Protein AF-A0A7J6TLD2-F1 (afdb_monomer_lite)

Organism: Perkinsus olseni (NCBI:txid32597)

Foldseek 3Di:
DCVVPPVVVLLVCLLCVLVVLVPDDLVCSVVCVVVLLCQCVDPDLSSVLSSLLCVLSSCLSPLDDVVLVVCQVSLVCQLVDPDLSSLLSNLLSLQSSCVRNDDPSCVVRPPVSNVSQCVDPDPSSNVSNVD

Sequence (131 aa):
GEDQHSWRVRYMVADKIEDILEAVPEKVRMQIFPLFMRLLSDPEPEVRCVSCDRLSLVVKYKADQEMMEDLTAPFAKLLHDPSDAVRSSFGASLMKVAAVVGQDLTVEYLTKHILAVMRDQSTNVRLAVVE

Secondary structure (DSSP, 8-state):
-GGGTTHHHHHHHHHTHHHHHHHS-HHHHGGGHHHHHHHHT-SSHHHHHHHHHHHHHHHTTS-SHHHHHHHHHHHHHHHT-S-HHHHHHHHHHHHHHHHHHHHHHIIIIIHHHHHHHTT-SSHHHHHTTT-

Structure (mmCIF, N/CA/C/O backbone):
data_AF-A0A7J6TLD2-F1
#
_entry.id   AF-A0A7J6TLD2-F1
#
loop_
_atom_site.group_PDB
_atom_site.id
_atom_site.type_symbol
_atom_site.label_atom_id
_atom_site.label_alt_id
_atom_site.label_comp_id
_atom_site.label_asym_id
_atom_site.label_entity_id
_atom_site.label_seq_id
_atom_site.pdbx_PDB_ins_code
_atom_site.Cartn_x
_atom_site.Cartn_y
_atom_site.Cartn_z
_atom_site.occupancy
_atom_site.B_iso_or_equiv
_atom_site.auth_seq_id
_atom_site.auth_comp_id
_atom_site.auth_asym_id
_atom_site.auth_atom_id
_atom_site.pdbx_PDB_model_num
ATOM 1 N N . GLY A 1 1 ? 14.511 -24.068 -6.846 1.00 41.59 1 GLY A N 1
ATOM 2 C CA . GLY A 1 1 ? 13.822 -24.627 -5.667 1.00 41.59 1 GLY A CA 1
ATOM 3 C C . GLY A 1 1 ? 12.342 -24.407 -5.860 1.00 41.59 1 GLY A C 1
ATOM 4 O O . GLY A 1 1 ? 11.992 -23.393 -6.448 1.00 41.59 1 GLY A O 1
ATOM 5 N N . GLU A 1 2 ? 11.507 -25.355 -5.452 1.00 49.69 2 GLU A N 1
ATOM 6 C CA . GLU A 1 2 ? 10.082 -25.505 -5.814 1.00 49.69 2 GLU A CA 1
ATOM 7 C C . GLU A 1 2 ? 9.179 -24.268 -5.569 1.00 49.69 2 GLU A C 1
ATOM 9 O O . GLU A 1 2 ? 8.088 -24.185 -6.128 1.00 49.69 2 GLU A O 1
ATOM 14 N N . ASP A 1 3 ? 9.656 -23.247 -4.848 1.00 53.97 3 ASP A N 1
ATOM 15 C CA . ASP A 1 3 ? 8.958 -21.981 -4.568 1.00 53.97 3 ASP A CA 1
ATOM 16 C C . ASP A 1 3 ? 8.658 -21.090 -5.791 1.00 53.97 3 ASP A C 1
ATOM 18 O O . ASP A 1 3 ? 7.769 -20.232 -5.718 1.00 53.97 3 ASP A O 1
ATOM 22 N N . GLN A 1 4 ? 9.341 -21.294 -6.926 1.00 53.22 4 GLN A N 1
ATOM 23 C CA . GLN A 1 4 ? 9.019 -20.609 -8.191 1.00 53.22 4 GLN A CA 1
ATOM 24 C C . GLN A 1 4 ? 7.736 -21.148 -8.855 1.00 53.22 4 GLN A C 1
ATOM 26 O O . GLN A 1 4 ? 7.146 -20.469 -9.693 1.00 53.22 4 GLN A O 1
ATOM 31 N N . HIS A 1 5 ? 7.265 -22.350 -8.497 1.00 59.31 5 HIS A N 1
ATOM 32 C CA . HIS A 1 5 ? 6.173 -23.017 -9.220 1.00 59.31 5 HIS A CA 1
ATOM 33 C C . HIS A 1 5 ? 4.762 -22.692 -8.731 1.00 59.31 5 HIS A C 1
ATOM 35 O O . HIS A 1 5 ? 3.800 -23.036 -9.414 1.00 59.31 5 HIS A O 1
ATOM 41 N N . SER A 1 6 ? 4.604 -21.976 -7.616 1.00 81.19 6 SER A N 1
ATOM 42 C CA . SER A 1 6 ? 3.268 -21.656 -7.106 1.00 81.19 6 SER A CA 1
ATOM 43 C C . SER A 1 6 ? 3.103 -20.213 -6.631 1.00 81.19 6 SER A C 1
ATOM 45 O O . SER A 1 6 ? 2.320 -19.941 -5.717 1.00 81.19 6 SER A O 1
ATOM 47 N N . TRP A 1 7 ? 3.780 -19.262 -7.287 1.00 93.69 7 TRP A N 1
ATOM 48 C CA . TRP A 1 7 ? 3.508 -17.831 -7.085 1.00 93.69 7 TRP A CA 1
ATOM 49 C C . TRP A 1 7 ? 2.029 -17.508 -7.319 1.00 93.69 7 TRP A C 1
ATOM 51 O O . TRP A 1 7 ? 1.472 -16.672 -6.624 1.00 93.69 7 TRP A O 1
ATOM 61 N N . ARG A 1 8 ? 1.354 -18.254 -8.205 1.00 94.25 8 ARG A N 1
ATOM 62 C CA . ARG A 1 8 ? -0.093 -18.147 -8.431 1.00 94.25 8 ARG A CA 1
ATOM 63 C C . ARG A 1 8 ? -0.922 -18.473 -7.195 1.00 94.25 8 ARG A C 1
ATOM 65 O O . ARG A 1 8 ? -1.920 -17.812 -6.965 1.00 94.25 8 ARG A O 1
ATOM 72 N N . VAL A 1 9 ? -0.525 -19.445 -6.371 1.00 94.56 9 VAL A N 1
ATOM 73 C CA . VAL A 1 9 ? -1.240 -19.700 -5.107 1.00 94.56 9 VAL A CA 1
ATOM 74 C C . VAL A 1 9 ? -1.038 -18.536 -4.145 1.00 94.56 9 VAL A C 1
ATOM 76 O O . VAL A 1 9 ? -2.002 -18.091 -3.536 1.00 94.56 9 VAL A O 1
ATOM 79 N N . ARG A 1 10 ? 0.180 -17.991 -4.048 1.00 96.06 10 ARG A N 1
ATOM 80 C CA . ARG A 1 10 ? 0.449 -16.818 -3.198 1.00 96.06 10 ARG A CA 1
ATOM 81 C C . ARG A 1 10 ? -0.289 -15.574 -3.694 1.00 96.06 10 ARG A C 1
ATOM 83 O O . ARG A 1 10 ? -0.869 -14.858 -2.888 1.00 96.06 10 ARG A O 1
ATOM 90 N N . TYR A 1 11 ? -0.352 -15.388 -5.010 1.00 97.12 11 TYR A N 1
ATOM 91 C CA . TYR A 1 11 ? -1.181 -14.384 -5.665 1.00 97.12 11 TYR A CA 1
ATOM 92 C C . TYR A 1 11 ? -2.649 -14.555 -5.276 1.00 97.12 11 TYR A C 1
ATOM 94 O O . TYR A 1 11 ? -3.262 -13.601 -4.820 1.00 97.12 11 TYR A O 1
ATOM 102 N N . MET A 1 12 ? -3.201 -15.769 -5.386 1.00 97.31 12 MET A N 1
ATOM 103 C CA . MET A 1 12 ? -4.593 -16.032 -5.011 1.00 97.31 12 MET A CA 1
ATOM 104 C C . MET A 1 12 ? -4.850 -15.766 -3.525 1.00 97.31 12 MET A C 1
ATOM 106 O O . MET A 1 12 ? -5.899 -15.235 -3.184 1.00 97.31 12 MET A O 1
ATOM 110 N N . VAL A 1 13 ? -3.903 -16.098 -2.640 1.00 96.00 13 VAL A N 1
ATOM 111 C CA . VAL A 1 13 ? -4.004 -15.771 -1.208 1.00 96.00 13 VAL A CA 1
ATOM 112 C C . VAL A 1 13 ? -4.034 -14.258 -0.993 1.00 96.00 13 VAL A C 1
ATOM 114 O O . VAL A 1 13 ? -4.866 -13.779 -0.228 1.00 96.00 13 VAL A O 1
ATOM 117 N N . ALA A 1 14 ? -3.163 -13.506 -1.670 1.00 97.38 14 ALA A N 1
ATOM 118 C CA . ALA A 1 14 ? -3.146 -12.049 -1.593 1.00 97.38 14 ALA A CA 1
ATOM 119 C C . ALA A 1 14 ? -4.444 -11.437 -2.146 1.00 97.38 14 ALA A C 1
ATOM 121 O O . ALA A 1 14 ? -5.059 -10.609 -1.481 1.00 97.38 14 ALA A O 1
ATOM 122 N N . ASP A 1 15 ? -4.904 -11.887 -3.316 1.00 97.50 15 ASP A N 1
ATOM 123 C CA . ASP A 1 15 ? -6.139 -11.414 -3.950 1.00 97.50 15 ASP A CA 1
ATOM 124 C C . ASP A 1 15 ? -7.372 -11.648 -3.066 1.00 97.50 15 ASP A C 1
ATOM 126 O O . ASP A 1 15 ? -8.251 -10.789 -2.982 1.00 97.50 15 ASP A O 1
ATOM 130 N N . LYS A 1 16 ? -7.394 -12.784 -2.359 1.00 97.12 16 LYS A N 1
ATOM 131 C CA . LYS A 1 16 ? -8.479 -13.228 -1.474 1.00 97.12 16 LYS A CA 1
ATOM 132 C C . LYS A 1 16 ? -8.292 -12.855 -0.008 1.00 97.12 16 LYS A C 1
ATOM 134 O O . LYS A 1 16 ? -9.006 -13.374 0.846 1.00 97.12 16 LYS A O 1
ATOM 139 N N . ILE A 1 17 ? -7.355 -11.963 0.312 1.00 95.94 17 ILE A N 1
ATOM 140 C CA . ILE A 1 17 ? -7.014 -11.667 1.707 1.00 95.94 17 ILE A CA 1
ATOM 141 C C . ILE A 1 17 ? -8.194 -11.107 2.509 1.00 95.94 17 ILE A C 1
ATOM 143 O O . ILE A 1 17 ? -8.321 -11.417 3.690 1.00 95.94 17 ILE A O 1
ATOM 147 N N . GLU A 1 18 ? -9.077 -10.330 1.876 1.00 94.50 18 GLU A N 1
ATOM 148 C CA . GLU A 1 18 ? -10.285 -9.810 2.524 1.00 94.50 18 GLU A CA 1
ATOM 149 C C . GLU A 1 18 ? -11.261 -10.939 2.869 1.00 94.50 18 GLU A C 1
ATOM 151 O O . GLU A 1 18 ? -11.613 -11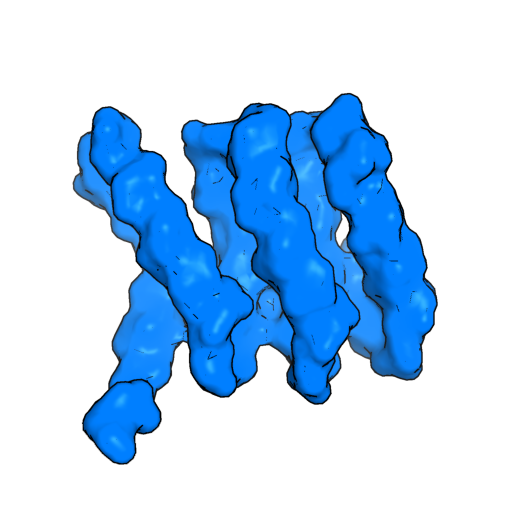.081 4.038 1.00 94.50 18 GLU A O 1
ATOM 156 N N . ASP A 1 19 ? -11.580 -11.812 1.907 1.00 95.94 19 ASP A N 1
ATOM 157 C CA . ASP A 1 19 ? -12.418 -13.001 2.128 1.00 95.94 19 ASP A CA 1
ATOM 158 C C . ASP A 1 19 ? -11.857 -13.868 3.278 1.00 95.94 19 ASP A C 1
ATOM 160 O O . ASP A 1 19 ? -12.596 -14.366 4.130 1.00 95.94 19 ASP A O 1
ATOM 164 N N . ILE A 1 20 ? -10.528 -14.026 3.344 1.00 94.56 20 ILE A N 1
ATOM 165 C CA . ILE A 1 20 ? -9.850 -14.774 4.413 1.00 94.56 20 ILE A CA 1
ATOM 166 C C . ILE A 1 20 ? -10.007 -14.062 5.765 1.00 94.56 20 ILE A C 1
ATOM 168 O O . ILE A 1 20 ? -10.326 -14.710 6.763 1.00 94.56 20 ILE A O 1
ATOM 172 N N . LEU A 1 21 ? -9.788 -12.745 5.823 1.00 93.94 21 LEU A N 1
ATOM 173 C CA . LEU A 1 21 ? -9.934 -11.953 7.050 1.00 93.94 21 LEU A CA 1
ATOM 174 C C . LEU A 1 21 ? -11.377 -11.975 7.570 1.00 93.94 21 LEU A C 1
ATOM 176 O O . LEU A 1 21 ? -11.593 -12.030 8.783 1.00 93.94 21 LEU A O 1
ATOM 180 N N . GLU A 1 22 ? -12.362 -11.974 6.677 1.00 93.44 22 GLU A N 1
ATOM 181 C CA . GLU A 1 22 ? -13.778 -12.085 7.025 1.00 93.44 22 GLU A CA 1
ATOM 182 C C . GLU A 1 22 ? -14.152 -13.479 7.535 1.00 93.44 22 GLU A C 1
ATOM 184 O O . GLU A 1 22 ? -14.924 -13.590 8.490 1.00 93.44 22 GLU A O 1
ATOM 189 N N . ALA A 1 23 ? -13.562 -14.531 6.963 1.00 95.06 23 ALA A N 1
ATOM 190 C CA . ALA A 1 23 ? -13.833 -15.914 7.342 1.00 95.06 23 ALA A CA 1
ATOM 191 C C . ALA A 1 23 ? -13.232 -16.322 8.700 1.00 95.06 23 ALA A C 1
ATOM 193 O O . ALA A 1 23 ? -13.704 -17.283 9.316 1.00 95.06 23 ALA A O 1
ATOM 194 N N . VAL A 1 24 ? -12.193 -15.630 9.184 1.00 93.00 24 VAL A N 1
ATOM 195 C CA . VAL A 1 24 ? -11.557 -15.954 10.470 1.00 93.00 24 VAL A CA 1
ATOM 196 C C . VAL A 1 24 ? -12.142 -15.146 11.641 1.00 93.00 24 VAL A C 1
ATOM 198 O O . VAL A 1 24 ? -12.533 -13.987 11.472 1.00 93.00 24 VAL A O 1
ATOM 201 N N . PRO A 1 25 ? -12.163 -15.709 12.869 1.00 93.88 25 PRO A N 1
ATOM 202 C CA . PRO A 1 25 ? -12.575 -14.966 14.056 1.00 93.88 25 PRO A CA 1
ATOM 203 C C . PRO A 1 25 ? -11.742 -13.697 14.265 1.00 93.88 25 PRO A C 1
ATOM 205 O O . PRO A 1 25 ? -10.523 -13.712 14.111 1.00 93.88 25 PRO A O 1
ATOM 208 N N . GLU A 1 26 ? -12.379 -12.620 14.721 1.00 89.94 26 GLU A N 1
ATOM 209 C CA . GLU A 1 26 ? -11.732 -11.318 14.940 1.00 89.94 26 GLU A CA 1
ATOM 210 C C . GLU A 1 26 ? -10.443 -11.420 15.773 1.00 89.94 26 GLU A C 1
ATOM 212 O O . GLU A 1 26 ? -9.402 -10.897 15.381 1.00 89.94 26 GLU A O 1
ATOM 217 N N . LYS A 1 27 ? -10.476 -12.222 16.846 1.00 89.62 27 LYS A N 1
ATOM 218 C CA . LYS A 1 27 ? -9.337 -12.473 17.746 1.00 89.62 27 LYS A CA 1
ATOM 219 C C . LYS A 1 27 ? -8.092 -13.084 17.082 1.00 89.62 27 LYS A C 1
ATOM 221 O O . LYS A 1 27 ? -7.037 -13.105 17.708 1.00 89.62 27 LYS A O 1
ATOM 226 N N . VAL A 1 28 ? -8.203 -13.628 15.866 1.00 90.50 28 VAL A N 1
ATOM 227 C CA . VAL A 1 28 ? -7.068 -14.205 15.123 1.00 90.50 28 VAL A CA 1
ATOM 228 C C . VAL A 1 28 ? -6.713 -13.437 13.850 1.00 90.50 28 VAL A C 1
ATOM 230 O O . VAL A 1 28 ? -5.682 -13.741 13.258 1.00 90.50 28 VAL A O 1
ATOM 233 N N . ARG A 1 29 ? -7.489 -12.424 13.434 1.00 90.69 29 ARG A N 1
ATOM 234 C CA . ARG A 1 29 ? -7.224 -11.664 12.193 1.00 90.69 29 ARG A CA 1
ATOM 235 C C . ARG A 1 29 ? -5.812 -11.089 12.152 1.00 90.69 29 ARG A C 1
ATOM 237 O O . ARG A 1 29 ? -5.119 -11.233 11.152 1.00 90.69 29 ARG A O 1
ATOM 244 N N . MET A 1 30 ? -5.338 -10.539 13.269 1.00 89.00 30 MET A N 1
ATOM 245 C CA . MET A 1 30 ? -3.988 -9.968 13.344 1.00 89.00 30 MET A CA 1
ATOM 246 C C . MET A 1 30 ? -2.863 -11.005 13.242 1.00 89.00 30 MET A C 1
ATOM 248 O O . MET A 1 30 ? -1.737 -10.643 12.920 1.00 89.00 30 MET A O 1
ATOM 252 N N . GLN A 1 31 ? -3.146 -12.300 13.414 1.00 90.94 31 GLN A N 1
ATOM 253 C CA . GLN A 1 31 ? -2.157 -13.358 13.164 1.00 90.94 31 GLN A CA 1
ATOM 254 C C . GLN A 1 31 ? -1.862 -13.539 11.665 1.00 90.94 31 GLN A C 1
ATOM 256 O O . GLN A 1 31 ? -0.859 -14.150 11.306 1.00 90.94 31 GLN A O 1
ATOM 261 N N . ILE A 1 32 ? -2.709 -12.992 10.785 1.00 90.19 32 ILE A N 1
ATOM 262 C CA . ILE A 1 32 ? -2.510 -12.994 9.329 1.00 90.19 32 ILE A CA 1
ATOM 263 C C . ILE A 1 32 ? -1.513 -11.905 8.910 1.00 90.19 32 ILE A C 1
ATOM 265 O O . ILE A 1 32 ? -0.859 -12.033 7.875 1.00 90.19 32 ILE A O 1
ATOM 269 N N . PHE A 1 33 ? -1.325 -10.865 9.725 1.00 91.38 33 PHE A N 1
ATOM 270 C CA . PHE A 1 33 ? -0.484 -9.723 9.376 1.00 91.38 33 PHE A CA 1
ATOM 271 C C . PHE A 1 33 ? 0.971 -10.100 9.023 1.00 91.38 33 PHE A C 1
ATOM 273 O O . PHE A 1 33 ? 1.430 -9.699 7.951 1.00 91.38 33 PHE A O 1
ATOM 280 N N . PRO A 1 34 ? 1.682 -10.959 9.786 1.00 92.81 34 PRO A N 1
ATOM 281 C CA . PRO A 1 34 ? 3.025 -11.404 9.404 1.00 92.81 34 PRO A CA 1
ATOM 282 C C . PRO A 1 34 ?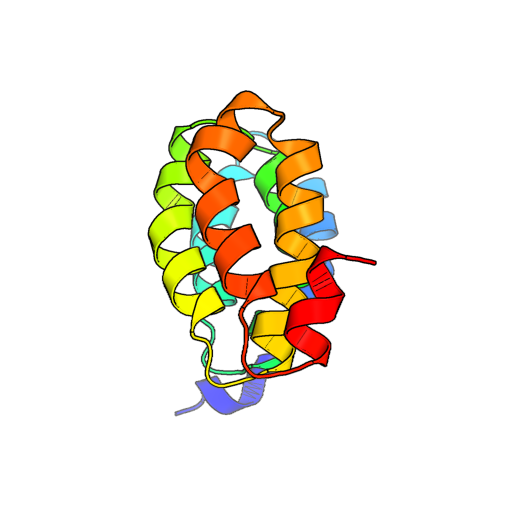 3.067 -12.161 8.068 1.00 92.81 34 PRO A C 1
ATOM 284 O O . PRO A 1 34 ? 4.053 -12.075 7.336 1.00 92.81 34 PRO A O 1
ATOM 287 N N . LEU A 1 35 ? 2.006 -12.901 7.723 1.00 93.12 35 LEU A N 1
ATOM 288 C CA . LEU A 1 35 ? 1.903 -13.573 6.424 1.00 93.12 35 LEU A CA 1
ATOM 289 C C . LEU A 1 35 ? 1.712 -12.552 5.303 1.00 93.12 35 LEU A C 1
ATOM 291 O O . LEU A 1 35 ? 2.372 -12.650 4.273 1.00 93.12 35 LEU A O 1
ATOM 295 N N . PHE A 1 36 ? 0.873 -11.542 5.525 1.00 95.38 36 PHE A N 1
ATOM 296 C CA . PHE A 1 36 ? 0.670 -10.465 4.564 1.00 95.38 36 PHE A CA 1
ATOM 297 C C . PHE A 1 36 ? 1.948 -9.638 4.331 1.00 95.38 36 PHE A C 1
ATOM 299 O O . PHE A 1 36 ? 2.286 -9.343 3.187 1.00 95.38 36 PHE A O 1
ATOM 306 N N . MET A 1 37 ? 2.742 -9.369 5.375 1.00 95.12 37 MET A N 1
ATOM 307 C CA . MET A 1 37 ? 4.059 -8.724 5.231 1.00 95.12 37 MET A CA 1
ATOM 308 C C . MET A 1 37 ? 5.019 -9.515 4.340 1.00 95.12 37 MET A C 1
ATOM 310 O O . MET A 1 37 ? 5.790 -8.927 3.578 1.00 95.12 37 MET A O 1
ATOM 314 N N . ARG A 1 38 ? 4.952 -10.851 4.379 1.00 95.75 38 ARG A N 1
ATOM 315 C CA . ARG A 1 38 ? 5.739 -11.699 3.474 1.00 95.75 38 ARG A CA 1
ATOM 316 C C . ARG A 1 38 ? 5.287 -11.563 2.020 1.00 95.75 38 ARG A C 1
ATOM 318 O O . ARG A 1 38 ? 6.143 -11.606 1.147 1.00 95.75 38 ARG A O 1
ATOM 325 N N . LEU A 1 39 ? 3.993 -11.360 1.766 1.00 97.44 39 LEU A N 1
ATOM 326 C CA . LEU A 1 39 ? 3.452 -11.163 0.415 1.00 97.44 39 LEU A CA 1
ATOM 327 C C . LEU A 1 39 ? 3.852 -9.797 -0.176 1.00 97.44 39 LEU A C 1
ATOM 329 O O . LEU A 1 39 ? 4.191 -9.714 -1.353 1.00 97.44 39 LEU A O 1
ATOM 333 N N . LEU A 1 40 ? 3.936 -8.740 0.645 1.00 97.62 40 LEU A N 1
ATOM 334 C CA . LEU A 1 40 ? 4.485 -7.439 0.214 1.00 97.62 40 LEU A CA 1
ATOM 335 C C . LEU A 1 40 ? 5.969 -7.508 -0.180 1.00 97.62 40 LEU A C 1
ATOM 337 O O . LEU A 1 40 ? 6.453 -6.655 -0.916 1.00 97.62 40 LEU A O 1
ATOM 341 N N . SER A 1 41 ? 6.698 -8.511 0.313 1.00 96.50 41 SER A N 1
ATOM 342 C CA . SER A 1 41 ? 8.110 -8.756 -0.009 1.00 96.50 41 SER A CA 1
ATOM 343 C C . SER A 1 41 ? 8.308 -10.005 -0.877 1.00 96.50 41 SER A C 1
ATOM 345 O O . SER A 1 41 ? 9.406 -10.565 -0.894 1.00 96.50 41 SER A O 1
ATOM 347 N N . ASP A 1 42 ? 7.259 -10.477 -1.560 1.00 97.69 42 ASP A N 1
ATOM 348 C CA . ASP A 1 42 ? 7.332 -11.683 -2.387 1.00 97.69 42 ASP A CA 1
ATOM 349 C C . ASP A 1 42 ? 8.352 -11.505 -3.523 1.00 97.69 42 ASP A C 1
ATOM 351 O O . ASP A 1 42 ? 8.442 -10.409 -4.081 1.00 97.69 42 ASP A O 1
ATOM 355 N N . PRO A 1 43 ? 9.118 -12.541 -3.912 1.00 95.75 43 PRO A N 1
ATOM 356 C CA . PRO A 1 43 ? 10.017 -12.442 -5.061 1.00 95.75 43 PRO A CA 1
ATOM 357 C C . PRO A 1 43 ? 9.291 -12.102 -6.374 1.00 95.75 43 PRO A C 1
ATOM 359 O O . PRO A 1 43 ? 9.882 -11.438 -7.226 1.00 95.75 43 PRO A O 1
ATOM 362 N N . GLU A 1 44 ? 8.022 -12.493 -6.530 1.00 97.50 44 GLU A N 1
ATOM 363 C CA . GLU A 1 44 ? 7.259 -12.269 -7.760 1.00 97.50 44 GLU A CA 1
ATOM 364 C C . GLU A 1 44 ? 6.579 -10.883 -7.762 1.00 97.50 44 GLU A C 1
ATOM 366 O O . GLU A 1 44 ? 5.788 -10.591 -6.855 1.00 97.50 44 GLU A O 1
ATOM 371 N N . PRO A 1 45 ? 6.843 -10.010 -8.755 1.00 98.06 45 PRO A N 1
ATOM 372 C CA . PRO A 1 45 ? 6.276 -8.663 -8.784 1.00 98.06 45 PRO A CA 1
ATOM 373 C C . PRO A 1 45 ? 4.745 -8.663 -8.852 1.00 98.06 45 PRO A C 1
ATOM 375 O O . PRO A 1 45 ? 4.119 -7.823 -8.217 1.00 98.06 45 PRO A O 1
ATOM 378 N N . GLU A 1 46 ? 4.121 -9.627 -9.526 1.00 97.94 46 GLU A N 1
AT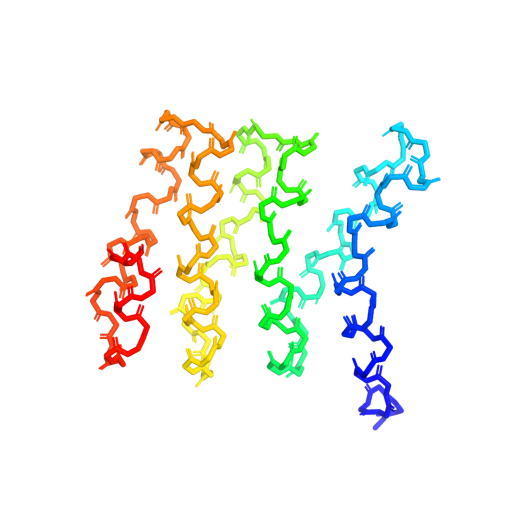OM 379 C CA . GLU A 1 46 ? 2.664 -9.762 -9.607 1.00 97.94 46 GLU A CA 1
ATOM 380 C C . GLU A 1 46 ? 2.035 -10.008 -8.233 1.00 97.94 46 GLU A C 1
ATOM 382 O O . GLU A 1 46 ? 0.970 -9.463 -7.942 1.00 97.94 46 GLU A O 1
ATOM 387 N N . VAL A 1 47 ? 2.69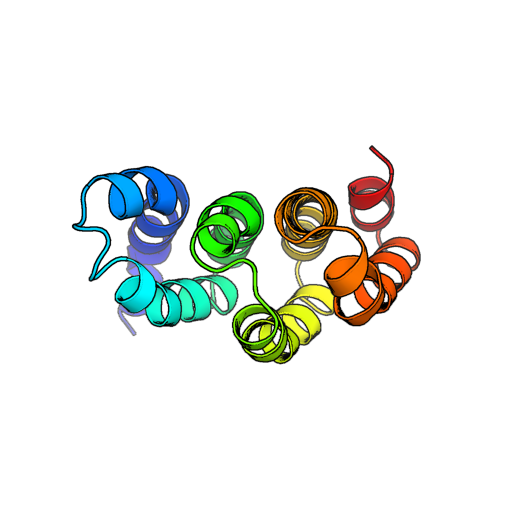7 -10.794 -7.373 1.00 98.44 47 VAL A N 1
ATOM 388 C CA . VAL A 1 47 ? 2.244 -11.027 -5.993 1.00 98.44 47 VAL A CA 1
ATOM 389 C C . VAL A 1 47 ? 2.371 -9.742 -5.178 1.00 98.44 47 VAL A C 1
ATOM 391 O O . VAL A 1 47 ? 1.457 -9.407 -4.421 1.00 98.44 47 VAL A O 1
ATOM 394 N N . ARG A 1 48 ? 3.455 -8.979 -5.364 1.00 98.56 48 ARG A N 1
ATOM 395 C CA . ARG A 1 48 ? 3.624 -7.680 -4.698 1.00 98.56 48 ARG A CA 1
ATOM 396 C C . ARG A 1 48 ? 2.585 -6.659 -5.160 1.00 98.56 48 ARG A C 1
ATOM 398 O O . ARG A 1 48 ? 2.005 -6.004 -4.303 1.00 98.56 48 ARG A O 1
ATOM 405 N N . CYS A 1 49 ? 2.282 -6.569 -6.459 1.00 98.56 49 CYS A N 1
ATOM 406 C CA . CYS A 1 49 ? 1.240 -5.679 -6.989 1.00 98.56 49 CYS A CA 1
ATOM 407 C C . CYS A 1 49 ? -0.116 -5.940 -6.326 1.00 98.56 49 CYS A C 1
ATOM 409 O O . CYS A 1 49 ? -0.679 -5.037 -5.711 1.00 98.56 49 CYS A O 1
ATOM 411 N N . VAL A 1 50 ? -0.606 -7.187 -6.369 1.00 98.44 50 VAL A N 1
ATOM 412 C CA . VAL A 1 50 ? -1.910 -7.514 -5.768 1.00 98.44 50 VAL A CA 1
ATOM 413 C C . VAL A 1 50 ? -1.901 -7.320 -4.248 1.00 98.44 50 VAL A C 1
ATOM 415 O O . VAL A 1 50 ? -2.894 -6.886 -3.671 1.00 98.44 50 VAL A O 1
ATOM 418 N N . SER A 1 51 ? -0.768 -7.571 -3.586 1.00 98.38 51 SER A N 1
ATOM 419 C CA . SER A 1 51 ? -0.630 -7.318 -2.148 1.00 98.38 51 SER A CA 1
ATOM 420 C C . SER A 1 51 ? -0.702 -5.823 -1.838 1.00 98.38 51 SER A C 1
ATOM 422 O O . SER A 1 51 ? -1.432 -5.429 -0.931 1.00 98.38 51 SER A O 1
ATOM 424 N N . CYS A 1 52 ? -0.023 -4.976 -2.619 1.00 98.19 52 CYS A N 1
ATOM 425 C CA . CYS A 1 52 ? -0.167 -3.525 -2.534 1.00 98.19 52 CYS A CA 1
ATOM 426 C C . CYS A 1 52 ? -1.631 -3.122 -2.714 1.00 98.19 52 CYS A C 1
ATOM 428 O O . CYS A 1 52 ? -2.158 -2.411 -1.863 1.00 98.19 52 CYS A O 1
ATOM 430 N N . ASP A 1 53 ? -2.324 -3.620 -3.739 1.00 97.50 53 ASP A N 1
ATOM 431 C CA . ASP A 1 53 ? -3.724 -3.270 -4.030 1.00 97.50 53 ASP A CA 1
ATOM 432 C C . ASP A 1 53 ? -4.704 -3.610 -2.897 1.00 97.50 53 ASP A C 1
ATOM 434 O O . ASP A 1 53 ? -5.782 -3.015 -2.805 1.00 97.50 53 ASP A O 1
ATOM 438 N N . ARG A 1 54 ? -4.354 -4.574 -2.038 1.00 97.38 54 ARG A N 1
ATOM 439 C CA . ARG A 1 54 ? -5.162 -5.026 -0.892 1.00 97.38 54 ARG A CA 1
ATOM 440 C C . ARG A 1 54 ? -4.709 -4.432 0.446 1.00 97.38 54 ARG A C 1
ATOM 442 O O . ARG A 1 54 ? -5.354 -4.666 1.464 1.00 97.38 54 ARG A O 1
ATOM 449 N N . LEU A 1 55 ? -3.646 -3.629 0.461 1.00 96.62 55 LEU A N 1
ATOM 450 C CA . LEU A 1 55 ? -3.013 -3.091 1.670 1.00 96.62 55 LEU A CA 1
ATOM 451 C C . LEU A 1 55 ? -3.993 -2.370 2.607 1.00 96.62 55 LEU A C 1
ATOM 453 O O . LEU A 1 55 ? -4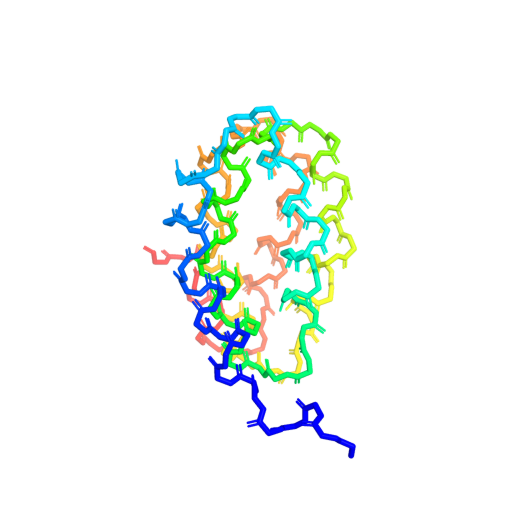.009 -2.649 3.805 1.00 96.62 55 LEU A O 1
ATOM 457 N N . SER A 1 56 ? -4.856 -1.496 2.080 1.00 96.44 56 SER A N 1
ATOM 458 C CA . SER A 1 56 ? -5.835 -0.763 2.899 1.00 96.44 56 SER A CA 1
ATOM 459 C C . SER A 1 56 ? -6.863 -1.682 3.568 1.00 96.44 56 SER A C 1
ATOM 461 O O . SER A 1 56 ? -7.344 -1.377 4.657 1.00 96.44 56 SER A O 1
ATOM 463 N N . LEU A 1 57 ? -7.176 -2.826 2.948 1.00 94.81 57 LEU A N 1
ATOM 464 C CA . LEU A 1 57 ? -8.105 -3.824 3.488 1.00 94.81 57 LEU A CA 1
ATOM 465 C C . LEU A 1 57 ? -7.505 -4.590 4.662 1.00 94.81 57 LEU A C 1
ATOM 467 O O . LEU A 1 57 ? -8.249 -5.093 5.491 1.00 94.81 57 LEU A O 1
ATOM 471 N N . VAL A 1 58 ? -6.179 -4.675 4.751 1.00 94.19 58 VAL A N 1
ATOM 472 C CA . VAL A 1 58 ? -5.497 -5.257 5.913 1.00 94.19 58 VAL A CA 1
ATOM 473 C C . VAL A 1 58 ? -5.328 -4.198 6.999 1.00 94.19 58 VAL A C 1
ATOM 475 O O . VAL A 1 58 ? -5.661 -4.447 8.156 1.00 94.19 58 VAL A O 1
ATOM 478 N N . VAL A 1 59 ? -4.894 -2.990 6.624 1.00 94.88 59 VAL A N 1
ATOM 479 C CA . VAL A 1 59 ? -4.657 -1.880 7.564 1.00 94.88 59 VAL A CA 1
ATOM 480 C C . VAL A 1 59 ? -5.924 -1.485 8.323 1.00 94.88 59 VAL A C 1
ATOM 482 O O . VAL A 1 59 ? -5.841 -1.185 9.510 1.00 94.88 59 VAL A O 1
ATOM 485 N N . LYS A 1 60 ? -7.113 -1.559 7.703 1.00 92.88 60 LYS A N 1
ATOM 486 C CA . LYS A 1 60 ? -8.385 -1.204 8.367 1.00 92.88 60 LYS A CA 1
ATOM 487 C C . LYS A 1 60 ? -8.684 -2.003 9.641 1.00 92.88 60 LYS A C 1
ATOM 489 O O . LYS A 1 60 ? -9.479 -1.545 10.452 1.00 92.88 60 LYS A O 1
ATOM 494 N N . TYR A 1 61 ? -8.075 -3.178 9.827 1.00 90.06 61 TYR A N 1
ATOM 495 C CA . TYR A 1 61 ? -8.273 -3.997 11.028 1.00 90.06 61 TYR A CA 1
ATOM 496 C C . TYR A 1 61 ? -7.402 -3.566 12.217 1.00 90.06 61 TYR A C 1
ATOM 498 O O . TYR A 1 61 ? -7.719 -3.930 13.348 1.00 90.06 61 TYR A O 1
ATOM 506 N N . LYS A 1 62 ? -6.334 -2.794 11.978 1.00 89.56 62 LYS A N 1
ATOM 507 C CA . LYS A 1 62 ? -5.471 -2.203 13.010 1.00 89.56 62 LYS A CA 1
ATOM 508 C C . LYS A 1 62 ? -4.901 -0.879 12.496 1.00 89.56 62 LYS A C 1
ATOM 510 O O . LYS A 1 62 ? -3.735 -0.783 12.142 1.00 89.56 62 LYS A O 1
ATOM 515 N N . ALA A 1 63 ? -5.754 0.135 12.387 1.00 92.75 63 ALA A N 1
ATOM 516 C CA . ALA A 1 63 ? -5.375 1.455 11.886 1.00 92.75 63 ALA A CA 1
ATOM 517 C C . ALA A 1 63 ? -4.789 2.327 13.013 1.00 92.75 63 ALA A C 1
ATOM 519 O O . ALA A 1 63 ? -5.381 3.330 13.403 1.00 92.75 63 ALA A O 1
ATOM 520 N N . ASP A 1 64 ? -3.656 1.903 13.575 1.00 95.19 64 ASP A N 1
ATOM 521 C CA . ASP A 1 64 ? -2.975 2.583 14.679 1.00 95.19 64 ASP A CA 1
ATOM 522 C C . ASP A 1 64 ? -1.490 2.850 14.388 1.00 95.19 64 ASP A C 1
ATOM 524 O O . ASP A 1 64 ? -0.954 2.498 13.336 1.00 95.19 64 ASP A O 1
ATOM 528 N N . GLN A 1 65 ? -0.832 3.524 15.330 1.00 96.75 65 GLN A N 1
ATOM 529 C CA . GLN A 1 65 ? 0.572 3.908 15.225 1.00 96.75 65 GLN A CA 1
ATOM 530 C C . GLN A 1 65 ? 1.507 2.694 15.097 1.00 96.75 65 GLN A C 1
ATOM 532 O O . GLN A 1 65 ? 2.411 2.703 14.265 1.00 96.75 65 GLN A O 1
ATOM 537 N N . GLU A 1 66 ? 1.268 1.637 15.876 1.00 95.31 66 GLU A N 1
ATOM 538 C CA . GLU A 1 66 ? 2.101 0.427 15.887 1.00 95.31 66 GLU A CA 1
ATOM 539 C C . GLU A 1 66 ? 2.092 -0.253 14.510 1.00 95.31 66 GLU A C 1
ATOM 541 O O . GLU A 1 66 ? 3.138 -0.602 13.967 1.00 95.31 66 GLU A O 1
ATOM 546 N N . MET A 1 67 ? 0.914 -0.353 13.887 1.00 94.25 67 MET A N 1
ATOM 547 C CA . MET A 1 67 ? 0.782 -0.852 12.519 1.00 94.25 67 MET A CA 1
ATOM 548 C C . MET A 1 67 ? 1.575 -0.004 11.511 1.00 94.25 67 MET A C 1
ATOM 550 O O . MET A 1 67 ? 2.208 -0.543 10.600 1.00 94.25 67 MET A O 1
ATOM 554 N N . MET A 1 68 ? 1.541 1.324 11.640 1.00 96.62 68 MET A N 1
ATOM 555 C CA . MET A 1 68 ? 2.267 2.221 10.736 1.00 96.62 68 MET A CA 1
ATOM 556 C C . MET A 1 68 ? 3.788 2.128 10.906 1.00 96.62 68 MET A C 1
ATOM 558 O O . MET A 1 68 ? 4.532 2.198 9.921 1.00 96.62 68 MET A O 1
ATOM 562 N N . GLU A 1 69 ? 4.257 1.915 12.133 1.00 96.12 69 GLU A N 1
ATOM 563 C CA . GLU A 1 69 ? 5.663 1.647 12.430 1.00 96.12 69 GLU A CA 1
ATOM 564 C C . GLU A 1 69 ? 6.124 0.336 11.782 1.00 96.12 69 GLU A C 1
ATOM 566 O O . GLU A 1 69 ? 7.118 0.337 11.047 1.00 96.12 69 GLU A O 1
ATOM 571 N N . ASP A 1 70 ? 5.352 -0.744 11.933 1.00 94.56 70 ASP A N 1
ATOM 572 C CA . ASP A 1 70 ? 5.636 -2.046 11.312 1.00 94.56 70 ASP A CA 1
ATOM 573 C C . ASP A 1 70 ? 5.707 -1.966 9.775 1.00 94.56 70 ASP A C 1
ATOM 575 O O . ASP A 1 70 ? 6.520 -2.639 9.131 1.00 94.56 70 ASP A O 1
ATOM 579 N N . LEU A 1 71 ? 4.884 -1.107 9.167 1.00 95.88 71 LEU A N 1
ATOM 580 C CA . LEU A 1 71 ? 4.826 -0.904 7.719 1.00 95.88 71 LEU A CA 1
ATOM 581 C C . LEU A 1 71 ? 5.933 -0.004 7.162 1.00 95.88 71 LEU A C 1
ATOM 583 O O . LEU A 1 71 ? 6.169 -0.019 5.951 1.00 95.88 71 LEU A O 1
ATOM 587 N N . THR A 1 72 ? 6.655 0.735 8.006 1.00 93.75 72 THR A N 1
ATOM 588 C CA . THR A 1 72 ? 7.654 1.716 7.552 1.00 93.75 72 THR A CA 1
ATOM 589 C C . THR A 1 72 ? 8.757 1.067 6.705 1.00 93.75 72 THR A C 1
ATOM 591 O O . THR A 1 72 ? 9.100 1.560 5.627 1.00 93.75 72 THR A O 1
ATOM 594 N N . ALA A 1 73 ? 9.296 -0.077 7.139 1.00 94.38 73 ALA A N 1
ATOM 595 C CA . ALA A 1 73 ? 10.347 -0.775 6.395 1.00 94.38 73 ALA A CA 1
ATOM 596 C C . ALA A 1 73 ? 9.840 -1.433 5.088 1.00 94.38 73 ALA A C 1
ATOM 598 O O . ALA A 1 73 ? 10.499 -1.266 4.055 1.00 94.38 73 ALA A O 1
ATOM 599 N N . PRO A 1 74 ? 8.694 -2.148 5.068 1.00 96.19 74 PRO A N 1
ATOM 600 C CA . PRO A 1 74 ? 8.055 -2.585 3.826 1.00 96.19 74 PRO A CA 1
ATOM 601 C C . PRO A 1 74 ? 7.793 -1.444 2.834 1.00 96.19 74 PRO A C 1
ATOM 603 O O . PRO A 1 74 ? 8.102 -1.583 1.653 1.00 96.19 74 PRO A O 1
ATOM 606 N N . PHE A 1 75 ? 7.292 -0.298 3.301 1.00 97.19 75 PHE A N 1
ATOM 607 C CA . PHE A 1 75 ? 6.974 0.851 2.447 1.00 97.19 75 PHE A CA 1
ATOM 608 C C . PHE A 1 75 ? 8.212 1.446 1.787 1.00 97.19 75 PHE A C 1
ATOM 610 O O . PHE A 1 75 ? 8.193 1.722 0.588 1.00 97.19 75 PHE A O 1
ATOM 617 N N . ALA A 1 76 ? 9.314 1.571 2.529 1.00 95.44 76 ALA A N 1
ATOM 618 C CA . ALA A 1 76 ? 10.583 2.015 1.964 1.00 95.44 76 ALA A CA 1
ATOM 619 C C . ALA A 1 76 ? 11.079 1.083 0.843 1.00 95.44 76 ALA A C 1
ATOM 621 O O . ALA A 1 76 ? 11.612 1.555 -0.159 1.00 95.44 76 ALA A O 1
ATOM 622 N N . LYS A 1 77 ? 10.876 -0.236 0.973 1.00 97.00 77 LYS A N 1
ATOM 623 C CA . LYS A 1 77 ? 11.227 -1.198 -0.086 1.00 97.00 77 LYS A CA 1
ATOM 624 C C . LYS A 1 77 ? 10.324 -1.057 -1.309 1.00 97.00 77 LYS A C 1
ATOM 626 O O . LYS A 1 77 ? 10.837 -1.014 -2.420 1.00 97.00 77 LYS A O 1
ATOM 631 N N . LEU A 1 78 ? 9.010 -0.950 -1.109 1.00 98.19 78 LEU A N 1
ATOM 632 C CA . LEU A 1 78 ? 8.032 -0.813 -2.196 1.00 98.19 78 LEU A CA 1
ATOM 633 C C . LEU A 1 78 ? 8.212 0.490 -2.979 1.00 98.19 78 LEU A C 1
ATOM 635 O O . LEU A 1 78 ? 8.070 0.502 -4.198 1.00 98.19 78 LEU A O 1
ATOM 639 N N . LEU A 1 79 ? 8.597 1.573 -2.302 1.00 97.06 79 LEU A N 1
ATOM 640 C CA . LEU A 1 79 ? 8.921 2.851 -2.935 1.00 97.06 79 LEU A CA 1
ATOM 641 C C . LEU A 1 79 ? 10.117 2.759 -3.899 1.00 97.06 79 LEU A C 1
ATOM 643 O O . LEU A 1 79 ? 10.236 3.563 -4.819 1.00 97.06 79 LEU A O 1
ATOM 647 N N . HIS A 1 80 ? 10.999 1.783 -3.696 1.00 96.81 80 HIS A N 1
ATOM 648 C CA . HIS A 1 80 ? 12.191 1.550 -4.511 1.00 96.81 80 HIS A CA 1
ATOM 649 C C . HIS A 1 80 ? 12.143 0.200 -5.236 1.00 96.81 80 HIS A C 1
ATOM 651 O O . HIS A 1 80 ? 13.187 -0.338 -5.610 1.00 96.81 80 HIS A O 1
ATOM 657 N N . ASP A 1 81 ? 10.943 -0.355 -5.435 1.00 98.56 81 ASP A N 1
ATOM 658 C CA . ASP A 1 81 ? 10.783 -1.625 -6.131 1.00 98.56 81 ASP A CA 1
ATOM 659 C C . ASP A 1 81 ? 11.299 -1.517 -7.577 1.00 98.56 81 ASP A C 1
ATOM 661 O O . ASP A 1 81 ? 10.999 -0.530 -8.262 1.00 98.56 81 ASP A O 1
ATOM 665 N N . PRO A 1 82 ? 12.054 -2.511 -8.083 1.00 97.62 82 PRO A N 1
ATOM 666 C CA . PRO A 1 82 ? 12.537 -2.495 -9.463 1.00 97.62 82 PRO A CA 1
ATOM 667 C C . PRO A 1 82 ? 11.404 -2.514 -10.502 1.00 97.62 82 PRO A C 1
ATOM 669 O O . PRO A 1 82 ? 11.628 -2.119 -11.643 1.00 97.62 82 PRO A O 1
ATOM 672 N N . SER A 1 83 ? 10.202 -2.968 -10.135 1.00 98.25 83 SER A N 1
ATOM 673 C CA . SER A 1 83 ? 9.036 -2.978 -11.015 1.00 98.25 83 SER A CA 1
ATOM 674 C C . SER A 1 83 ? 8.227 -1.691 -10.879 1.00 98.25 83 SER A C 1
ATOM 676 O O . SER A 1 83 ? 7.610 -1.433 -9.845 1.00 98.25 83 SER A O 1
ATOM 678 N N . ASP A 1 84 ? 8.139 -0.922 -11.965 1.00 98.00 84 ASP A N 1
ATOM 679 C CA . ASP A 1 84 ? 7.265 0.255 -12.051 1.00 98.00 84 ASP A CA 1
ATOM 680 C C . ASP A 1 84 ? 5.803 -0.087 -11.734 1.00 98.00 84 ASP A C 1
ATOM 682 O O . ASP A 1 84 ? 5.117 0.700 -11.091 1.00 98.00 84 ASP A O 1
ATOM 686 N N . ALA A 1 85 ? 5.329 -1.278 -12.118 1.00 98.12 85 ALA A N 1
ATOM 687 C CA . ALA A 1 85 ? 3.965 -1.713 -11.822 1.00 98.12 85 ALA A CA 1
ATOM 688 C C . ALA A 1 85 ? 3.727 -1.876 -10.311 1.00 98.12 85 ALA A C 1
ATOM 690 O O . ALA A 1 85 ? 2.669 -1.490 -9.808 1.00 98.12 85 ALA A O 1
ATOM 691 N N . VAL A 1 86 ? 4.720 -2.389 -9.573 1.00 98.69 86 VAL A N 1
ATOM 692 C CA . VAL A 1 86 ? 4.641 -2.507 -8.109 1.00 98.69 86 VAL A CA 1
ATOM 693 C C . VAL A 1 86 ? 4.637 -1.121 -7.474 1.00 98.69 86 VAL A C 1
ATOM 695 O O . VAL A 1 86 ? 3.798 -0.855 -6.613 1.00 98.69 86 VAL A O 1
ATOM 698 N N . ARG A 1 87 ? 5.512 -0.214 -7.933 1.00 98.44 87 ARG A N 1
ATOM 699 C CA . ARG A 1 87 ? 5.559 1.167 -7.425 1.00 98.44 87 ARG A CA 1
ATOM 700 C C . ARG A 1 87 ? 4.259 1.930 -7.703 1.00 98.44 87 ARG A C 1
ATOM 702 O O . ARG A 1 87 ? 3.766 2.614 -6.811 1.00 98.44 87 ARG A O 1
ATOM 709 N N . SER A 1 88 ? 3.662 1.766 -8.886 1.00 97.75 88 SER A N 1
ATOM 710 C CA . SER A 1 88 ? 2.342 2.326 -9.222 1.00 97.75 88 SER A CA 1
ATOM 711 C C . SER A 1 88 ? 1.244 1.773 -8.312 1.00 97.75 88 SER A C 1
ATOM 713 O O . SER A 1 88 ? 0.481 2.551 -7.744 1.00 97.75 88 SER A O 1
ATOM 715 N N . SER A 1 89 ? 1.193 0.449 -8.121 1.00 98.06 89 SER A N 1
ATOM 716 C CA . SER A 1 89 ? 0.203 -0.196 -7.239 1.00 98.06 89 SER A CA 1
ATOM 717 C C . SER A 1 89 ? 0.351 0.295 -5.794 1.00 98.06 89 SER A C 1
ATOM 719 O O . SER A 1 89 ? -0.628 0.612 -5.122 1.00 98.06 89 SER A O 1
ATOM 721 N N . PHE A 1 90 ? 1.591 0.437 -5.316 1.00 98.25 90 PHE A N 1
ATOM 722 C CA . PHE A 1 90 ? 1.875 0.995 -3.996 1.00 98.25 90 PHE A CA 1
ATOM 723 C C . PHE A 1 90 ? 1.430 2.460 -3.874 1.00 98.25 90 PHE A C 1
ATOM 725 O O . PHE A 1 90 ? 0.782 2.813 -2.890 1.00 98.25 90 PHE A O 1
ATOM 732 N N . GLY A 1 91 ? 1.710 3.293 -4.883 1.00 97.50 91 GLY A N 1
ATOM 733 C CA . GLY A 1 91 ? 1.260 4.685 -4.946 1.00 97.50 91 GLY A CA 1
ATOM 734 C C . GLY A 1 91 ? -0.257 4.823 -4.803 1.00 97.50 91 GLY A C 1
ATOM 735 O O . GLY A 1 91 ? -0.728 5.527 -3.910 1.00 97.50 91 GLY A O 1
ATOM 736 N N . ALA A 1 92 ? -1.018 4.072 -5.602 1.00 96.31 92 ALA A N 1
ATOM 737 C CA . ALA A 1 92 ? -2.480 4.061 -5.522 1.00 96.31 92 ALA A CA 1
ATOM 738 C C . ALA A 1 92 ? -2.985 3.601 -4.143 1.00 96.31 92 ALA A C 1
ATOM 740 O O . ALA A 1 92 ? -3.965 4.124 -3.604 1.00 96.31 92 ALA A O 1
ATOM 741 N N . SER A 1 93 ? -2.301 2.633 -3.534 1.00 97.00 93 SER A N 1
ATOM 742 C CA . SER A 1 93 ? -2.666 2.135 -2.212 1.00 97.00 93 SER A CA 1
ATOM 743 C C . SER A 1 93 ? -2.336 3.089 -1.074 1.00 97.00 93 SER A C 1
ATOM 745 O O . SER A 1 93 ? -3.099 3.120 -0.111 1.00 97.00 93 SER A O 1
ATOM 747 N N . LEU A 1 94 ? -1.289 3.914 -1.170 1.00 97.00 94 LEU A N 1
ATOM 748 C CA . LEU A 1 94 ? -0.998 4.941 -0.160 1.00 97.00 94 LEU A CA 1
ATOM 749 C C . LEU A 1 94 ? -2.186 5.888 0.045 1.00 97.00 94 LEU A C 1
ATOM 751 O O . LEU A 1 94 ? -2.508 6.217 1.185 1.00 97.00 94 LEU A O 1
ATOM 755 N N . MET A 1 95 ? -2.881 6.259 -1.034 1.00 94.75 95 MET A N 1
ATOM 756 C CA . MET A 1 95 ? -4.069 7.116 -0.962 1.00 94.75 95 MET A CA 1
ATOM 757 C C . MET A 1 95 ? -5.226 6.431 -0.222 1.00 94.75 95 MET A C 1
ATOM 759 O O . MET A 1 95 ? -5.887 7.039 0.621 1.00 94.75 95 MET A O 1
ATOM 763 N N . LYS A 1 96 ? -5.436 5.135 -0.476 1.00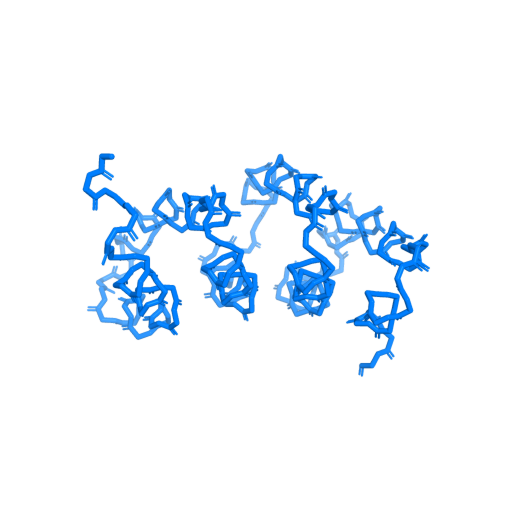 96.62 96 LYS A N 1
ATOM 764 C CA . LYS A 1 96 ? -6.460 4.333 0.212 1.00 96.62 96 LYS A CA 1
ATOM 765 C C . LYS A 1 96 ? -6.114 4.105 1.683 1.00 96.62 96 LYS A C 1
ATOM 767 O O . LYS A 1 96 ? -6.997 4.152 2.532 1.00 96.62 96 LYS A O 1
ATOM 772 N N . VAL A 1 97 ? -4.839 3.869 1.995 1.00 97.62 97 VAL A N 1
ATOM 773 C CA . VAL A 1 97 ? -4.360 3.724 3.376 1.00 97.62 97 VAL A CA 1
ATOM 774 C C . VAL A 1 97 ? -4.546 5.035 4.133 1.00 97.62 97 VAL A C 1
ATOM 776 O O . VAL A 1 97 ? -5.084 4.999 5.234 1.00 97.62 97 VAL A O 1
ATOM 779 N N . ALA A 1 98 ? -4.203 6.180 3.534 1.00 97.00 98 ALA A N 1
ATOM 780 C CA . ALA A 1 98 ? -4.400 7.498 4.140 1.00 97.00 98 ALA A CA 1
ATOM 781 C C . ALA A 1 98 ? -5.862 7.742 4.556 1.00 97.00 98 ALA A C 1
ATOM 783 O O . ALA A 1 98 ? -6.130 8.216 5.660 1.00 97.00 98 ALA A O 1
ATOM 784 N N . ALA A 1 99 ? -6.816 7.343 3.709 1.00 96.44 99 ALA A N 1
ATOM 785 C CA . ALA A 1 99 ? -8.241 7.436 4.023 1.00 96.44 99 ALA A CA 1
ATOM 786 C C . ALA A 1 99 ? -8.660 6.560 5.221 1.00 96.44 99 ALA A C 1
ATOM 788 O O . ALA A 1 99 ? -9.572 6.931 5.956 1.00 96.44 99 ALA A O 1
ATOM 789 N N . VAL A 1 100 ? -8.002 5.414 5.426 1.00 97.44 100 VAL A N 1
ATOM 790 C CA . VAL A 1 100 ? -8.301 4.470 6.515 1.00 97.44 100 VAL A CA 1
ATOM 791 C C . VAL A 1 100 ? -7.658 4.889 7.838 1.00 97.44 100 VAL A C 1
ATOM 793 O O . VAL A 1 100 ? -8.301 4.785 8.878 1.00 97.44 100 VAL A O 1
ATOM 796 N N . VAL A 1 101 ? -6.405 5.353 7.816 1.00 97.50 101 VAL A N 1
ATOM 797 C CA . VAL A 1 101 ? -5.652 5.697 9.041 1.00 97.50 101 VAL A CA 1
ATOM 798 C C . VAL A 1 101 ? -5.925 7.114 9.543 1.00 97.50 101 VAL A C 1
ATOM 800 O O . VAL A 1 101 ? -5.589 7.449 10.675 1.00 97.50 101 VAL A O 1
ATOM 803 N N . GLY A 1 102 ? -6.552 7.952 8.716 1.00 97.50 102 GLY A N 1
ATOM 804 C CA . GLY A 1 102 ? -6.912 9.317 9.074 1.00 97.50 102 GLY A CA 1
ATOM 805 C C . GLY A 1 102 ? -5.751 10.306 8.968 1.00 97.50 102 GLY A C 1
ATOM 806 O O . GLY A 1 102 ? -4.621 9.969 8.606 1.00 97.50 102 GLY A O 1
ATOM 807 N N . GLN A 1 103 ? -6.057 11.574 9.246 1.00 97.56 103 GLN A N 1
ATOM 808 C CA . GLN A 1 103 ? -5.172 12.701 8.954 1.00 97.56 103 GLN A CA 1
ATOM 809 C C . GLN A 1 103 ? -3.853 12.650 9.734 1.00 97.56 103 GLN A C 1
ATOM 811 O O . GLN A 1 103 ? -2.801 12.817 9.123 1.00 97.56 103 GLN A O 1
ATOM 816 N N . ASP A 1 104 ? -3.898 12.403 11.043 1.00 97.75 104 ASP A N 1
ATOM 817 C CA . ASP A 1 104 ? -2.716 12.498 11.909 1.00 97.75 104 ASP A CA 1
ATOM 818 C C . ASP A 1 104 ? -1.645 11.471 11.512 1.00 97.75 104 ASP A C 1
ATOM 820 O O . ASP A 1 104 ? -0.515 11.839 11.183 1.00 97.75 104 ASP A O 1
ATOM 824 N N . LEU A 1 105 ? -2.034 10.196 11.404 1.00 97.81 105 LEU A N 1
ATOM 825 C CA . LEU A 1 105 ? -1.138 9.121 10.967 1.00 97.81 105 LEU A CA 1
ATOM 826 C C . LEU A 1 105 ? -0.691 9.294 9.509 1.00 97.81 105 LEU A C 1
ATOM 828 O O . LEU A 1 105 ? 0.439 8.953 9.158 1.00 97.81 105 LEU A O 1
ATOM 832 N N . THR A 1 106 ? -1.538 9.867 8.650 1.00 97.88 106 THR A N 1
ATOM 833 C CA . THR A 1 106 ? -1.145 10.207 7.275 1.00 97.88 106 THR A CA 1
ATOM 834 C C . THR A 1 106 ? -0.033 11.251 7.263 1.00 97.88 106 THR A C 1
ATOM 836 O O . THR A 1 106 ? 0.970 11.075 6.563 1.00 97.88 106 THR A O 1
ATOM 839 N N . VAL A 1 107 ? -0.189 12.327 8.040 1.00 98.00 107 VAL A N 1
ATOM 840 C CA . VAL A 1 107 ? 0.804 13.401 8.127 1.00 98.00 107 VAL A CA 1
ATOM 841 C C . VAL A 1 107 ? 2.136 12.842 8.617 1.00 98.00 107 VAL A C 1
ATOM 843 O O . VAL A 1 107 ? 3.163 13.084 7.977 1.00 98.00 107 VAL A O 1
ATOM 846 N N . GLU A 1 108 ? 2.102 12.061 9.693 1.00 97.56 108 GLU A N 1
ATOM 847 C CA . GLU A 1 108 ? 3.287 11.518 10.351 1.00 97.56 108 GLU A CA 1
ATOM 848 C C . GLU A 1 108 ? 4.016 10.460 9.508 1.00 97.56 108 GLU A C 1
ATOM 850 O O . GLU A 1 108 ? 5.226 10.574 9.287 1.00 97.56 108 GLU A O 1
ATOM 855 N N . TYR A 1 109 ? 3.290 9.474 8.971 1.00 97.06 109 TYR A N 1
ATOM 856 C CA . TYR A 1 109 ? 3.898 8.291 8.354 1.00 97.06 109 TYR A CA 1
ATOM 857 C C . TYR A 1 109 ? 3.856 8.288 6.823 1.00 97.06 109 TYR A C 1
ATOM 859 O O . TYR A 1 109 ? 4.785 7.792 6.184 1.00 97.06 109 TYR A O 1
ATOM 867 N N . LEU A 1 110 ? 2.816 8.832 6.186 1.00 96.75 110 LEU A N 1
ATOM 868 C CA . LEU A 1 110 ? 2.589 8.632 4.745 1.00 96.75 110 LEU A CA 1
ATOM 869 C C . LEU A 1 110 ? 3.088 9.783 3.872 1.00 96.75 110 LEU A C 1
ATOM 871 O O . LEU A 1 110 ? 3.526 9.538 2.749 1.00 96.75 110 LEU A O 1
ATOM 875 N N . THR A 1 111 ? 3.089 11.021 4.374 1.00 96.25 111 THR A N 1
ATOM 876 C CA . THR A 1 111 ? 3.415 12.226 3.584 1.00 96.25 111 THR A CA 1
ATOM 877 C C . THR A 1 111 ? 4.723 12.099 2.805 1.00 96.25 111 THR A C 1
ATOM 879 O O . THR A 1 111 ? 4.778 12.399 1.612 1.00 96.25 111 THR A O 1
ATOM 882 N N . LYS A 1 112 ? 5.794 11.621 3.453 1.00 95.06 112 LYS A N 1
ATOM 883 C CA . LYS A 1 112 ? 7.108 11.468 2.806 1.00 95.06 112 LYS A CA 1
ATOM 884 C C . LYS A 1 112 ? 7.083 10.426 1.686 1.00 95.06 112 LYS A C 1
ATOM 886 O O . LYS A 1 112 ? 7.724 10.637 0.660 1.00 95.06 112 LYS A O 1
ATOM 891 N N . HIS A 1 113 ? 6.328 9.345 1.865 1.00 95.88 113 HIS A N 1
ATOM 892 C CA . HIS A 1 113 ? 6.167 8.295 0.862 1.00 95.88 113 HIS A CA 1
ATOM 893 C C . HIS A 1 113 ? 5.368 8.806 -0.343 1.00 95.88 113 HIS A C 1
ATOM 895 O O . HIS A 1 113 ? 5.822 8.661 -1.474 1.00 95.88 113 HIS A O 1
ATOM 901 N N . ILE A 1 114 ? 4.247 9.499 -0.110 1.00 95.94 114 ILE A N 1
ATOM 902 C CA . ILE A 1 114 ? 3.420 10.098 -1.173 1.00 95.94 114 ILE A CA 1
ATOM 903 C C . ILE A 1 114 ? 4.243 11.096 -2.003 1.00 95.94 114 ILE A C 1
ATOM 905 O O . ILE A 1 114 ? 4.268 11.020 -3.231 1.00 95.94 114 ILE A O 1
ATOM 909 N N . LEU A 1 115 ? 4.989 11.993 -1.346 1.00 96.00 115 LEU A N 1
ATOM 910 C CA . LEU A 1 115 ? 5.853 12.961 -2.031 1.00 96.00 115 LEU A CA 1
ATOM 911 C C . LEU A 1 115 ? 6.966 12.296 -2.849 1.00 96.00 115 LEU A C 1
ATOM 913 O O . LEU A 1 115 ? 7.377 12.839 -3.874 1.00 96.00 115 LEU A O 1
ATOM 917 N N . ALA A 1 116 ? 7.476 11.151 -2.398 1.00 96.06 116 ALA A N 1
ATOM 918 C CA . ALA A 1 116 ? 8.475 10.403 -3.144 1.00 96.06 116 ALA A CA 1
ATOM 919 C C . ALA A 1 116 ? 7.874 9.746 -4.397 1.00 96.06 116 ALA A C 1
ATOM 921 O O . ALA A 1 116 ? 8.474 9.856 -5.464 1.00 96.06 116 ALA A O 1
ATOM 922 N N . VAL A 1 117 ? 6.664 9.178 -4.311 1.00 96.69 117 VAL A N 1
ATOM 923 C CA . VAL A 1 117 ? 5.929 8.648 -5.477 1.00 96.69 117 VAL A CA 1
ATOM 924 C C . VAL A 1 117 ? 5.646 9.751 -6.506 1.00 96.69 117 VAL A C 1
ATOM 926 O O . VAL A 1 117 ? 5.874 9.556 -7.698 1.00 96.69 117 VAL A O 1
ATOM 929 N N . MET A 1 118 ? 5.268 10.959 -6.067 1.00 96.38 118 MET A N 1
ATOM 930 C CA . MET A 1 118 ? 5.083 12.120 -6.960 1.00 96.38 118 MET A CA 1
ATOM 931 C C . MET A 1 118 ? 6.356 12.528 -7.721 1.00 96.38 118 MET A C 1
ATOM 933 O O . MET A 1 118 ? 6.281 13.234 -8.727 1.00 96.38 118 MET A O 1
ATOM 937 N N . ARG A 1 119 ? 7.532 12.108 -7.246 1.00 96.50 119 ARG A N 1
ATOM 938 C CA . ARG A 1 119 ? 8.841 12.397 -7.846 1.00 96.50 119 ARG A CA 1
ATOM 939 C C . ARG A 1 119 ? 9.443 11.188 -8.564 1.00 96.50 119 ARG A C 1
ATOM 941 O O . ARG A 1 119 ? 10.605 11.254 -8.962 1.00 96.50 119 ARG A O 1
ATOM 948 N N . ASP A 1 120 ? 8.683 10.106 -8.731 1.00 98.12 120 ASP A N 1
ATOM 949 C CA . ASP A 1 120 ? 9.159 8.904 -9.412 1.00 98.12 120 ASP A CA 1
ATOM 950 C C . ASP A 1 120 ? 9.557 9.199 -10.867 1.00 98.12 120 ASP A C 1
ATOM 952 O O . ASP A 1 120 ? 8.999 10.080 -11.530 1.00 98.12 120 ASP A O 1
ATOM 956 N N . GLN A 1 121 ? 10.527 8.450 -11.390 1.00 96.38 121 GLN A N 1
ATOM 957 C CA . GLN A 1 121 ? 10.993 8.598 -12.770 1.00 96.38 121 GLN A CA 1
ATOM 958 C C . GLN A 1 121 ? 9.914 8.182 -13.782 1.00 96.38 121 GLN A C 1
ATOM 960 O O . GLN A 1 121 ? 9.792 8.783 -14.853 1.00 96.38 121 GLN A O 1
ATOM 965 N N . SER A 1 122 ? 9.082 7.208 -13.419 1.00 97.31 122 SER A N 1
ATOM 966 C CA . SER A 1 122 ? 8.011 6.679 -14.251 1.00 97.31 122 SER A CA 1
ATOM 967 C C . SER A 1 122 ? 6.761 7.550 -14.179 1.00 97.31 122 SER A C 1
ATOM 969 O O . SER A 1 122 ? 6.226 7.824 -13.105 1.00 97.31 122 SER A O 1
ATOM 971 N N . THR A 1 123 ? 6.250 7.976 -15.336 1.00 96.31 123 THR A N 1
ATOM 972 C CA . THR A 1 123 ? 5.022 8.786 -15.409 1.00 96.31 123 THR A CA 1
ATOM 973 C C . THR A 1 123 ? 3.818 8.063 -14.814 1.00 96.31 123 THR A C 1
ATOM 975 O O . THR A 1 123 ? 3.047 8.686 -14.091 1.00 96.31 123 THR A O 1
ATOM 978 N N . ASN A 1 124 ? 3.695 6.754 -15.043 1.00 94.81 124 ASN A N 1
ATOM 979 C CA . ASN A 1 124 ? 2.585 5.956 -14.518 1.00 94.81 124 ASN A CA 1
ATOM 980 C C . ASN A 1 124 ? 2.621 5.854 -12.989 1.00 94.81 124 ASN A C 1
ATOM 982 O O . ASN A 1 124 ? 1.579 5.815 -12.344 1.00 94.81 124 ASN A O 1
ATOM 986 N N . VAL A 1 125 ? 3.816 5.827 -12.395 1.00 97.00 125 VAL A N 1
ATOM 987 C CA . VAL A 1 125 ? 3.972 5.819 -10.935 1.00 97.00 125 VAL A CA 1
ATOM 988 C C . VAL A 1 125 ? 3.585 7.175 -10.358 1.00 97.00 125 VAL A C 1
ATOM 990 O O . VAL A 1 125 ? 2.837 7.231 -9.388 1.00 97.00 125 VAL A O 1
ATOM 993 N N . ARG A 1 126 ? 4.013 8.271 -10.997 1.00 96.69 126 ARG A N 1
ATOM 994 C CA . ARG A 1 126 ? 3.618 9.618 -10.569 1.00 96.69 126 ARG A CA 1
ATOM 995 C C . ARG A 1 126 ? 2.107 9.828 -10.627 1.00 96.69 126 ARG A C 1
ATOM 997 O O . ARG A 1 126 ? 1.571 10.432 -9.709 1.00 96.69 126 ARG A O 1
ATOM 1004 N N . LEU A 1 127 ? 1.432 9.349 -11.676 1.00 94.50 127 LEU A N 1
ATOM 1005 C CA . LEU A 1 127 ? -0.022 9.504 -11.839 1.00 94.50 127 LEU A CA 1
ATOM 1006 C C . LEU A 1 127 ? -0.829 8.733 -10.786 1.00 94.50 127 LEU A C 1
ATOM 1008 O O . LEU A 1 127 ? -1.893 9.196 -10.388 1.00 94.50 127 LEU A O 1
ATOM 1012 N N . ALA A 1 128 ? -0.292 7.628 -10.262 1.00 93.00 128 ALA A N 1
ATOM 1013 C CA . ALA A 1 128 ? -0.994 6.758 -9.318 1.00 93.00 128 ALA A CA 1
ATOM 1014 C C . ALA A 1 128 ? -1.405 7.426 -7.986 1.00 93.00 128 ALA A C 1
ATOM 1016 O O . ALA A 1 128 ? -2.197 6.854 -7.248 1.00 93.00 128 ALA A O 1
ATOM 1017 N N . VAL A 1 129 ? -0.864 8.603 -7.653 1.00 90.25 129 VAL A N 1
ATOM 1018 C CA . VAL A 1 129 ? -1.217 9.379 -6.442 1.00 90.25 129 VAL A CA 1
ATOM 1019 C C . VAL A 1 129 ? -2.003 10.660 -6.744 1.00 90.25 129 VAL A C 1
ATOM 1021 O O . VAL A 1 129 ? -2.224 11.468 -5.843 1.00 90.25 129 VAL A O 1
ATOM 1024 N N . VAL A 1 130 ? -2.375 10.885 -8.006 1.00 83.69 130 VAL A N 1
ATOM 1025 C CA . VAL A 1 130 ? -3.051 12.112 -8.473 1.00 83.69 130 VAL A CA 1
ATOM 1026 C C . VAL A 1 130 ? -4.444 11.822 -9.040 1.00 83.69 130 VAL A C 1
ATOM 1028 O O . VAL A 1 130 ? -5.274 12.729 -9.079 1.00 83.69 130 VAL A O 1
ATOM 1031 N N . GLU A 1 131 ? -4.685 10.586 -9.477 1.00 60.41 131 GLU A N 1
ATOM 1032 C CA . GLU A 1 131 ? -5.977 10.069 -9.957 1.00 60.41 131 GLU A CA 1
ATOM 1033 C C . GLU A 1 131 ? -6.846 9.535 -8.809 1.00 60.41 131 GLU A C 1
ATOM 1035 O O . GLU A 1 131 ? -8.074 9.779 -8.857 1.00 60.41 131 GLU A O 1
#

Radius of gyration: 14.37 Å; chains: 1; bounding box: 28×39×33 Å

InterPro domains:
  IPR000357 HEAT repeat [PF02985] (32-58)
  IPR011989 Armadillo-like helical [G3DSA:1.25.10.10] (2-131)
  IPR016024 Armadillo-type fold [SSF48371] (6-130)
  IPR021133 HEAT, type 2 [PS50077] (32-70)
  IPR021133 HEAT, type 2 [PS50077] (71-109)
  IPR051023 Protein Phosphatase 2A Regulatory Subunit A [PTHR10648] (3-131)

pLDDT: mean 93.66, std 9.42, range [41.59, 98.69]